Protein AF-A0A7V1BV92-F1 (afdb_monomer_lite)

Foldseek 3Di:
DVQQVVLVVLVVQLVVLVVCCVPPNPFDPVQVVVQVVCVVVVNHDDDGPDPSVVVNVVSVVVCVVCVVVDVNVVVVCVCVPCVNPPDPCCVAEPADDPPDDDDPPHDYPDDDDDDDD

pLDDT: mean 78.16, std 13.4, range [36.19, 94.62]

Secondary structure (DSSP, 8-state):
-HHHHHHHHHHHHHHHHHHHHHHH----HHHHHHHHHHHHTT---PPP--HHHHHHHHHHHHHHHHGGGSHHHHHHHHHT-HHHHS-S-TTTEE---TTSPPPTTSEE---SSS---

Sequence (117 aa):
MMNDYLLLILLAAIASSGLIIKHFSRTNLTTVKEFILGIVSFNPQEMPSEVMFIIHISLVFLLFIYFPFSKLMHSGGVFFSPTRNQVDNPRDRRWVNPWGKAPENIEIASNMTQDEG

Radius of gyration: 25.2 Å; chains: 1; bounding box: 60×40×63 Å

Structure (mmCIF, N/CA/C/O backbone):
data_AF-A0A7V1BV92-F1
#
_entry.id   AF-A0A7V1BV92-F1
#
loop_
_atom_site.group_PDB
_atom_site.id
_atom_site.type_symbol
_atom_site.label_atom_id
_atom_site.label_alt_id
_atom_site.label_comp_id
_atom_site.label_asym_id
_atom_site.label_entity_id
_atom_site.label_seq_id
_atom_site.pdbx_PDB_ins_code
_atom_site.Cartn_x
_atom_site.Cartn_y
_atom_site.Cartn_z
_atom_site.occupancy
_atom_site.B_iso_or_equiv
_atom_site.auth_seq_id
_atom_site.auth_comp_id
_atom_site.auth_asym_id
_atom_site.auth_atom_id
_atom_site.pdbx_PDB_model_num
ATOM 1 N N . MET A 1 1 ? -3.069 -23.036 -11.541 1.00 50.38 1 MET A N 1
ATOM 2 C CA . MET A 1 1 ? -4.503 -22.677 -11.600 1.00 50.38 1 MET A CA 1
ATOM 3 C C . MET A 1 1 ? -5.012 -22.113 -10.272 1.00 50.38 1 MET A C 1
ATOM 5 O O . MET A 1 1 ? -5.550 -21.022 -10.295 1.00 50.38 1 MET A O 1
ATOM 9 N N . MET A 1 2 ? -4.784 -22.755 -9.114 1.00 58.66 2 MET A N 1
ATOM 10 C CA . MET A 1 2 ? -5.285 -22.263 -7.807 1.00 58.66 2 MET A CA 1
ATOM 11 C C . MET A 1 2 ? -4.733 -20.885 -7.368 1.00 58.66 2 MET A C 1
ATOM 13 O O . MET A 1 2 ? -5.456 -20.099 -6.764 1.00 58.66 2 MET A O 1
ATOM 17 N N . ASN A 1 3 ? -3.476 -20.569 -7.706 1.00 61.41 3 ASN A N 1
ATOM 18 C CA . ASN A 1 3 ? -2.802 -19.333 -7.271 1.00 61.41 3 ASN A CA 1
ATOM 19 C C . ASN A 1 3 ? -3.473 -18.040 -7.779 1.00 61.41 3 ASN A C 1
ATOM 21 O O . ASN A 1 3 ? -3.366 -16.995 -7.147 1.00 61.41 3 ASN A O 1
ATOM 25 N N . ASP A 1 4 ? -4.191 -18.112 -8.902 1.00 70.25 4 ASP A N 1
ATOM 26 C CA . ASP A 1 4 ? -4.830 -16.939 -9.507 1.00 70.25 4 ASP A CA 1
ATOM 27 C C . ASP A 1 4 ? -6.126 -16.548 -8.778 1.00 70.25 4 ASP A C 1
ATOM 29 O O . ASP A 1 4 ? -6.465 -15.368 -8.690 1.00 70.25 4 ASP A O 1
ATOM 33 N N . TYR A 1 5 ? -6.826 -17.527 -8.197 1.00 81.56 5 TYR A N 1
ATOM 34 C CA . TYR A 1 5 ? -8.092 -17.303 -7.497 1.00 81.56 5 TYR A CA 1
ATOM 35 C C . TYR A 1 5 ? -7.902 -16.748 -6.088 1.00 81.56 5 TYR A C 1
ATOM 37 O O . TYR A 1 5 ? -8.747 -15.985 -5.629 1.00 81.56 5 TYR A O 1
ATOM 45 N N . LEU A 1 6 ? -6.795 -17.083 -5.413 1.00 85.75 6 LEU A N 1
ATOM 46 C CA . LEU A 1 6 ? -6.521 -16.603 -4.055 1.00 85.75 6 LEU A CA 1
ATOM 47 C C . LEU A 1 6 ? -6.508 -15.075 -4.009 1.00 85.75 6 LEU A C 1
ATOM 49 O O . LEU A 1 6 ? -7.207 -14.480 -3.195 1.00 85.75 6 LEU A O 1
ATOM 53 N N . LEU 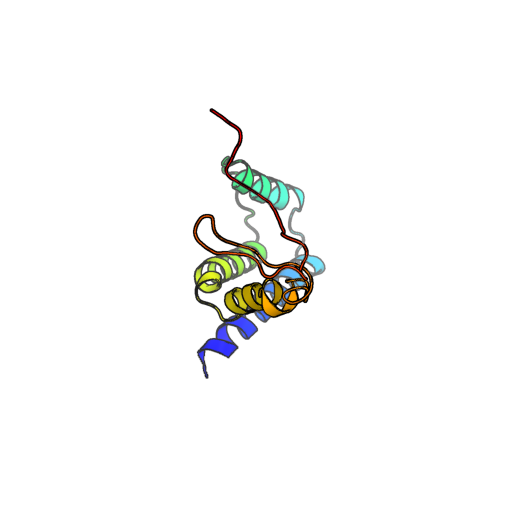A 1 7 ? -5.770 -14.436 -4.917 1.00 85.38 7 LEU A N 1
ATOM 54 C CA . LEU A 1 7 ? -5.700 -12.977 -4.991 1.00 85.38 7 LEU A CA 1
ATOM 55 C C . LEU A 1 7 ? -7.025 -12.338 -5.376 1.00 85.38 7 LEU A C 1
ATOM 57 O O . LEU A 1 7 ? -7.362 -11.289 -4.841 1.00 85.38 7 LEU A O 1
ATOM 61 N N . LEU A 1 8 ? -7.780 -12.963 -6.279 1.00 88.38 8 LEU A N 1
ATOM 62 C CA . LEU A 1 8 ? -9.087 -12.454 -6.681 1.00 88.38 8 LEU A CA 1
ATOM 63 C C . LEU A 1 8 ? -10.078 -12.486 -5.507 1.00 88.38 8 LEU A C 1
ATOM 65 O O . LEU A 1 8 ? -10.768 -11.501 -5.254 1.00 88.38 8 LEU A O 1
ATOM 69 N N . ILE A 1 9 ? -10.094 -13.587 -4.751 1.00 90.50 9 ILE A N 1
ATOM 70 C CA . ILE A 1 9 ? -10.902 -13.738 -3.535 1.00 90.50 9 ILE A CA 1
ATOM 71 C C . ILE A 1 9 ? -10.439 -12.751 -2.461 1.00 90.50 9 ILE A C 1
ATOM 73 O O . ILE A 1 9 ? -11.272 -12.096 -1.840 1.00 90.50 9 ILE A O 1
ATOM 77 N N . LEU A 1 10 ? -9.126 -12.600 -2.266 1.00 90.94 10 LEU A N 1
ATOM 78 C CA . LEU A 1 10 ? -8.553 -11.662 -1.303 1.00 90.94 10 LEU A CA 1
ATOM 79 C C . LEU A 1 10 ? -8.942 -10.216 -1.634 1.00 90.94 10 LEU A C 1
ATOM 81 O O . LEU A 1 10 ? -9.403 -9.487 -0.760 1.00 90.94 10 LEU A O 1
ATOM 85 N N . LEU A 1 11 ? -8.835 -9.817 -2.903 1.00 91.25 11 LEU A N 1
ATOM 86 C CA . LEU A 1 11 ? -9.235 -8.491 -3.367 1.00 91.25 11 LEU A CA 1
ATOM 87 C C . LEU A 1 11 ? -10.742 -8.259 -3.167 1.00 91.25 11 LEU A C 1
ATOM 89 O O . LEU A 1 11 ? -11.144 -7.205 -2.676 1.00 91.25 11 LEU A O 1
ATOM 93 N N . ALA A 1 12 ? -11.573 -9.256 -3.492 1.00 93.62 12 ALA A N 1
ATOM 94 C CA . ALA A 1 12 ? -13.016 -9.193 -3.278 1.00 93.62 12 ALA A CA 1
ATOM 95 C C . ALA A 1 12 ? -13.378 -9.086 -1.785 1.00 93.62 12 ALA A C 1
ATOM 97 O O . ALA A 1 12 ? -14.270 -8.318 -1.428 1.00 93.62 12 ALA A O 1
ATOM 98 N N . ALA A 1 13 ? -12.666 -9.800 -0.907 1.00 94.25 13 ALA A N 1
ATOM 99 C CA . ALA A 1 13 ? -12.841 -9.732 0.544 1.00 94.25 13 ALA A CA 1
ATOM 100 C C . ALA A 1 13 ? -12.424 -8.368 1.123 1.00 94.25 13 ALA A C 1
A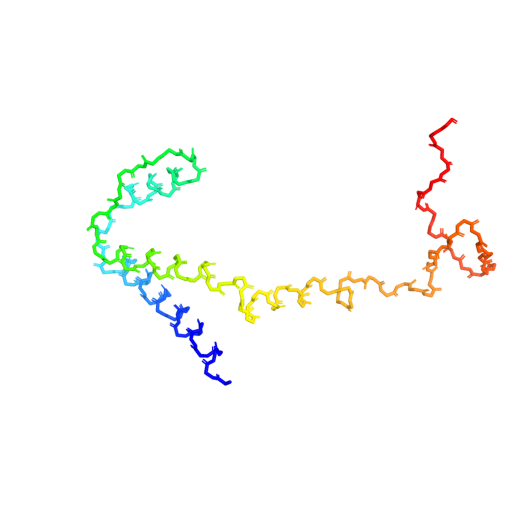TOM 102 O O . ALA A 1 13 ? -13.098 -7.826 2.000 1.00 94.25 13 ALA A O 1
ATOM 103 N N . ILE A 1 14 ? -11.343 -7.770 0.616 1.00 94.56 14 ILE A N 1
ATOM 104 C CA . ILE A 1 14 ? -10.914 -6.418 1.006 1.00 94.56 14 ILE A CA 1
ATOM 105 C C . ILE A 1 14 ? -11.948 -5.380 0.554 1.00 94.56 14 ILE A C 1
ATOM 107 O O . ILE A 1 14 ? -12.349 -4.523 1.341 1.00 94.56 14 ILE A O 1
ATOM 111 N N . ALA A 1 15 ? -12.427 -5.476 -0.689 1.00 94.62 15 ALA A N 1
ATOM 112 C CA . ALA A 1 15 ? -13.428 -4.558 -1.225 1.00 94.62 15 ALA A CA 1
ATOM 113 C C . ALA A 1 15 ? -14.759 -4.647 -0.461 1.00 94.62 15 ALA A C 1
ATOM 115 O O . ALA A 1 15 ? -15.326 -3.620 -0.085 1.00 94.62 15 ALA A O 1
ATOM 116 N N . SER A 1 16 ? -15.243 -5.863 -0.185 1.00 94.44 16 SER A N 1
ATOM 117 C CA . SER A 1 16 ? -16.489 -6.067 0.559 1.00 94.44 16 SER A CA 1
ATOM 118 C C . SER A 1 16 ? -16.368 -5.622 2.017 1.00 94.44 16 SER A C 1
ATOM 120 O O . SER A 1 16 ? -17.240 -4.902 2.499 1.00 94.44 16 SER A O 1
ATOM 122 N N . SER A 1 17 ? -15.272 -5.952 2.708 1.00 92.81 17 SER A N 1
ATOM 123 C CA . SER A 1 17 ? -15.035 -5.494 4.086 1.00 92.81 17 SER A CA 1
ATOM 124 C C . SER A 1 17 ? -14.927 -3.969 4.186 1.00 92.81 17 SER A C 1
ATOM 126 O O . SER A 1 17 ? -15.517 -3.380 5.090 1.00 92.81 17 SER A O 1
ATOM 128 N N . GLY A 1 18 ? -14.268 -3.309 3.227 1.00 90.12 18 GLY A N 1
ATOM 129 C CA . GLY A 1 18 ? -14.208 -1.846 3.165 1.00 90.12 18 GLY A CA 1
ATOM 130 C C . GLY A 1 18 ? -15.584 -1.210 2.943 1.00 90.12 18 GLY A C 1
ATOM 131 O O . GLY A 1 18 ? -15.926 -0.213 3.583 1.00 90.12 18 GLY A O 1
ATOM 132 N N . LEU A 1 19 ? -16.413 -1.822 2.092 1.00 92.50 19 LEU A N 1
ATOM 133 C CA . LEU A 1 19 ? -17.788 -1.382 1.855 1.00 92.50 19 LEU A CA 1
ATOM 134 C C . LEU A 1 19 ? -18.661 -1.542 3.111 1.00 92.50 19 LEU A C 1
ATOM 136 O O . LEU A 1 19 ? -19.450 -0.651 3.432 1.00 92.50 19 LEU A O 1
ATOM 140 N N . ILE A 1 20 ? -18.482 -2.636 3.856 1.00 90.56 20 ILE A N 1
ATOM 141 C CA . ILE A 1 20 ? -19.175 -2.876 5.127 1.00 90.56 20 ILE A CA 1
ATOM 142 C C . ILE A 1 20 ? -18.772 -1.828 6.168 1.00 90.56 20 ILE A C 1
ATOM 144 O O . ILE A 1 20 ? -19.650 -1.250 6.803 1.00 90.56 20 ILE A O 1
ATOM 148 N N . ILE A 1 21 ? -17.479 -1.517 6.314 1.00 88.88 21 ILE A N 1
ATOM 149 C CA . ILE A 1 21 ? -17.029 -0.461 7.238 1.00 88.88 21 ILE A CA 1
ATOM 150 C C . ILE A 1 21 ? -17.664 0.878 6.864 1.00 88.88 21 ILE A C 1
ATOM 152 O O . ILE A 1 21 ? -18.168 1.579 7.735 1.00 88.88 21 ILE A O 1
ATOM 156 N N . LYS A 1 22 ? -17.701 1.207 5.568 1.00 86.00 22 LYS A N 1
ATOM 157 C CA . LYS A 1 22 ? -18.275 2.463 5.075 1.00 86.00 22 LYS A CA 1
ATOM 158 C C . LYS A 1 22 ? -19.776 2.601 5.356 1.00 86.00 22 LYS A C 1
ATOM 160 O O . LYS A 1 22 ? -20.229 3.715 5.604 1.00 86.00 22 LYS A O 1
ATOM 165 N N . HIS A 1 23 ? -20.547 1.517 5.261 1.00 84.56 23 HIS A N 1
ATOM 166 C CA . HIS A 1 23 ? -22.014 1.583 5.319 1.00 84.56 23 HIS A CA 1
ATOM 167 C C . HIS A 1 23 ? -22.633 1.114 6.636 1.00 84.56 23 HIS A C 1
ATOM 169 O O . HIS A 1 23 ? -23.701 1.601 6.998 1.00 84.56 23 HIS A O 1
ATOM 175 N N . PHE A 1 24 ? -21.991 0.191 7.346 1.00 78.44 24 PHE A N 1
ATOM 176 C CA . PHE A 1 24 ? -22.555 -0.454 8.534 1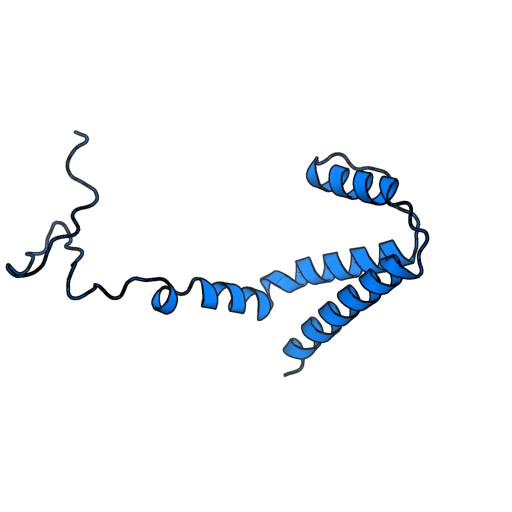.00 78.44 24 PHE A CA 1
ATOM 177 C C . PHE A 1 24 ? -21.787 -0.136 9.817 1.00 78.44 24 PHE A C 1
ATOM 179 O O . PHE A 1 24 ? -22.371 -0.196 10.898 1.00 78.44 24 PHE A O 1
ATOM 186 N N . SER A 1 25 ? -20.506 0.225 9.727 1.00 72.50 25 SER A N 1
ATOM 187 C CA . SER A 1 25 ? -19.686 0.484 10.909 1.00 72.50 25 SER A CA 1
ATOM 188 C C . SER A 1 25 ? -19.677 1.971 11.262 1.00 72.50 25 SER A C 1
ATOM 190 O O . SER A 1 25 ? -19.279 2.810 10.456 1.00 72.50 25 SER A O 1
ATOM 192 N N . ARG A 1 26 ? -20.051 2.322 12.500 1.00 71.00 26 ARG A N 1
ATOM 193 C CA . ARG A 1 26 ? -19.843 3.674 13.062 1.00 71.00 26 ARG A CA 1
ATOM 194 C C . ARG A 1 26 ? -18.393 3.854 13.518 1.00 71.00 26 ARG A C 1
ATOM 196 O O . ARG A 1 26 ? -18.136 4.331 14.618 1.00 71.00 26 ARG A O 1
ATOM 203 N N . THR A 1 27 ? -17.439 3.446 12.689 1.00 76.38 27 THR A N 1
ATOM 204 C CA . THR A 1 27 ? -16.023 3.574 13.022 1.00 76.38 27 THR A CA 1
ATOM 205 C C . THR A 1 27 ? -15.662 5.049 13.136 1.00 76.38 27 THR A C 1
ATOM 207 O O . THR A 1 27 ? -16.000 5.854 12.264 1.00 76.38 27 THR A O 1
ATOM 210 N N . ASN A 1 28 ? -14.961 5.410 14.211 1.00 80.06 28 ASN A N 1
ATOM 211 C CA . ASN A 1 28 ? -14.478 6.769 14.390 1.00 80.06 28 ASN A CA 1
ATOM 212 C C . ASN A 1 28 ? -13.419 7.088 13.323 1.00 80.06 28 ASN A C 1
ATOM 214 O O . ASN A 1 28 ? -12.284 6.610 13.371 1.00 80.06 28 ASN A O 1
ATOM 218 N N . LEU A 1 29 ? -13.812 7.897 12.338 1.00 83.06 29 LEU A N 1
ATOM 219 C CA . LEU A 1 29 ? -12.951 8.282 11.224 1.00 83.06 29 LEU A CA 1
ATOM 220 C C . LEU A 1 29 ? -11.706 9.045 11.697 1.00 83.06 29 LEU A C 1
ATOM 222 O O . LEU A 1 29 ? -10.660 8.938 11.062 1.00 83.06 29 LEU A O 1
ATOM 226 N N . THR A 1 30 ? -11.809 9.801 12.792 1.00 86.88 30 THR A N 1
ATOM 227 C CA . THR A 1 30 ? -10.683 10.546 13.365 1.00 86.88 30 THR A CA 1
ATOM 228 C C . THR A 1 30 ? -9.608 9.583 13.857 1.00 86.88 30 THR A C 1
ATOM 230 O O . THR A 1 30 ? -8.470 9.679 13.410 1.00 86.88 30 THR A O 1
ATOM 233 N N . THR A 1 31 ? -9.990 8.573 14.643 1.00 86.56 31 THR A N 1
ATOM 234 C CA . THR A 1 31 ? -9.061 7.557 15.164 1.00 86.56 31 THR A CA 1
ATOM 235 C C . THR A 1 31 ? -8.403 6.753 14.038 1.00 86.56 31 THR A C 1
ATOM 237 O O . THR A 1 31 ? -7.203 6.500 14.070 1.00 86.56 31 THR A O 1
ATOM 240 N N . VAL A 1 32 ? -9.152 6.394 12.986 1.00 87.38 32 VAL A N 1
ATOM 241 C CA . VAL A 1 32 ? -8.574 5.708 11.812 1.00 87.38 32 VAL A CA 1
ATOM 242 C C . VAL A 1 32 ? -7.553 6.594 11.096 1.00 87.38 32 VAL A C 1
ATOM 244 O O . VAL A 1 32 ? -6.491 6.116 10.706 1.00 87.38 32 VAL A O 1
ATOM 247 N N . LYS A 1 33 ? -7.851 7.886 10.914 1.00 87.81 33 LYS A N 1
ATOM 248 C CA . LYS A 1 33 ? -6.925 8.827 10.270 1.00 87.81 33 LYS A CA 1
ATOM 249 C C . LYS A 1 33 ? -5.645 9.000 11.078 1.00 87.81 33 LYS A C 1
ATOM 251 O O . LYS A 1 33 ? -4.569 8.952 10.491 1.00 87.81 33 LYS A O 1
ATOM 256 N N . GLU A 1 34 ? -5.761 9.176 12.389 1.00 89.81 34 GLU A N 1
ATOM 257 C CA . GLU A 1 34 ? -4.618 9.295 13.300 1.00 89.81 34 GLU A CA 1
ATOM 258 C C . GLU A 1 34 ? -3.744 8.041 13.262 1.00 89.81 34 GLU A C 1
ATOM 260 O O . GLU A 1 34 ? -2.528 8.150 13.142 1.00 89.81 34 GLU A O 1
ATOM 265 N N . PHE A 1 35 ? -4.353 6.854 13.239 1.00 88.94 35 PHE A N 1
ATOM 266 C CA . PHE A 1 35 ? -3.634 5.591 13.090 1.00 88.94 35 PHE A CA 1
ATOM 267 C C . PHE A 1 35 ? -2.850 5.504 11.771 1.00 88.94 35 PHE A C 1
ATOM 269 O O . PHE A 1 35 ? -1.655 5.207 11.777 1.00 88.94 35 PHE A O 1
ATOM 276 N N . ILE A 1 36 ? -3.486 5.811 10.633 1.00 88.19 36 ILE A N 1
ATOM 277 C CA . ILE A 1 36 ? -2.816 5.782 9.321 1.00 88.19 36 ILE A CA 1
ATOM 278 C C . ILE A 1 36 ? -1.703 6.837 9.241 1.00 88.19 36 ILE A C 1
ATOM 280 O O . ILE A 1 36 ? -0.611 6.540 8.756 1.00 88.19 36 ILE A O 1
ATOM 284 N N . LEU A 1 37 ? -1.943 8.050 9.748 1.00 90.69 37 LEU A N 1
ATOM 285 C CA . LEU A 1 37 ? -0.919 9.095 9.832 1.00 90.69 37 LEU A CA 1
ATOM 286 C C . LEU A 1 37 ? 0.235 8.686 10.749 1.00 90.69 37 LEU A C 1
ATOM 288 O O . LEU A 1 37 ? 1.384 8.981 10.428 1.00 90.69 37 LEU A O 1
ATOM 292 N N . GLY A 1 38 ? -0.053 7.975 11.839 1.00 91.00 38 GLY A N 1
ATOM 293 C CA . GLY A 1 38 ? 0.944 7.416 12.743 1.00 91.00 38 GLY A CA 1
ATOM 294 C C . GLY A 1 38 ? 1.847 6.392 12.058 1.00 91.00 38 GLY A C 1
ATOM 295 O O . GLY A 1 38 ? 3.065 6.457 12.206 1.00 91.00 38 GLY A O 1
ATOM 296 N N . ILE A 1 39 ? 1.282 5.512 11.223 1.00 88.81 39 ILE A N 1
ATOM 297 C CA . ILE A 1 39 ? 2.064 4.568 10.407 1.00 88.81 39 ILE A CA 1
ATOM 298 C C . ILE A 1 39 ? 2.982 5.319 9.431 1.00 88.81 39 ILE A C 1
ATOM 300 O O . ILE A 1 39 ? 4.172 5.022 9.365 1.00 88.81 39 ILE A O 1
ATOM 304 N N . VAL A 1 40 ? 2.454 6.301 8.691 1.00 90.56 40 VAL A N 1
ATOM 305 C CA . VAL A 1 40 ? 3.230 7.063 7.690 1.00 90.56 40 VAL A CA 1
ATOM 306 C C . VAL A 1 40 ? 4.311 7.929 8.342 1.00 90.56 40 VAL A C 1
ATOM 308 O O . VAL A 1 40 ? 5.408 8.059 7.807 1.00 90.56 40 VAL A O 1
ATOM 311 N N . SER A 1 41 ? 4.014 8.505 9.507 1.00 92.94 41 SER A N 1
ATOM 312 C CA . SER A 1 41 ? 4.927 9.381 10.253 1.00 92.94 41 SER A CA 1
ATOM 313 C C . SER A 1 41 ? 5.880 8.618 11.178 1.00 92.94 41 SER A C 1
ATOM 315 O O . SER A 1 41 ? 6.600 9.250 11.946 1.00 92.94 41 SER A O 1
ATOM 317 N N . PHE A 1 42 ? 5.868 7.278 11.148 1.00 91.25 42 PHE A N 1
ATOM 318 C CA . PHE A 1 42 ? 6.621 6.412 12.065 1.00 91.25 42 PHE A CA 1
ATOM 319 C C . PHE A 1 42 ? 6.398 6.734 13.558 1.00 91.25 42 PHE A C 1
ATOM 321 O O . PHE A 1 42 ? 7.287 6.550 14.387 1.00 91.25 42 PHE A O 1
ATOM 328 N N . ASN A 1 43 ? 5.197 7.197 13.913 1.00 90.12 43 ASN A N 1
ATOM 329 C CA . ASN A 1 43 ? 4.780 7.508 15.278 1.00 90.12 43 ASN A CA 1
ATOM 330 C C . ASN A 1 43 ? 3.534 6.672 15.626 1.00 90.12 43 ASN A C 1
ATOM 332 O O . ASN A 1 43 ? 2.422 7.085 15.292 1.00 90.12 43 ASN A O 1
ATOM 336 N N . PRO A 1 44 ? 3.696 5.485 16.243 1.00 83.44 44 PRO A N 1
ATOM 337 C CA . PRO A 1 44 ? 2.588 4.576 16.514 1.00 83.44 44 PRO A CA 1
ATOM 338 C C . PRO A 1 44 ? 1.484 5.251 17.339 1.00 83.44 44 PRO A C 1
ATOM 340 O O . PRO A 1 44 ? 1.727 5.717 18.449 1.00 83.44 44 PRO A O 1
ATOM 343 N N . GLN A 1 45 ? 0.273 5.289 16.787 1.00 88.44 45 GLN A N 1
ATOM 344 C CA . GLN A 1 45 ? -0.929 5.786 17.461 1.00 88.44 45 GLN A CA 1
ATOM 345 C C . GLN A 1 45 ? -1.827 4.627 17.892 1.00 88.44 45 GLN A C 1
ATOM 347 O O . GLN A 1 45 ? -1.663 3.493 17.431 1.00 88.44 45 GLN A O 1
ATOM 352 N N . GLU A 1 46 ? -2.782 4.917 18.775 1.00 85.12 46 GLU A N 1
ATOM 353 C CA . GLU A 1 46 ? -3.739 3.925 19.257 1.00 85.12 46 GLU A CA 1
ATOM 354 C C . GLU A 1 46 ? -4.502 3.282 18.091 1.00 85.12 46 GLU A C 1
ATOM 356 O O . GLU A 1 46 ? -5.032 3.950 17.199 1.00 85.12 46 GLU A O 1
ATOM 361 N N . MET A 1 47 ? -4.534 1.950 18.085 1.00 78.69 47 MET A N 1
ATOM 362 C CA . MET A 1 47 ? -5.224 1.194 17.050 1.00 78.69 47 MET A CA 1
ATOM 363 C C . MET A 1 47 ? -6.738 1.246 17.296 1.00 78.69 47 MET A C 1
ATOM 365 O O . MET A 1 47 ? -7.175 0.933 18.407 1.00 78.69 47 MET A O 1
ATOM 369 N N . PRO A 1 48 ? -7.558 1.559 16.274 1.00 84.56 48 PRO A N 1
ATOM 370 C CA . PRO A 1 48 ? -9.007 1.468 16.391 1.00 84.56 48 PRO A CA 1
ATOM 371 C C . PRO A 1 48 ? -9.434 0.064 16.847 1.00 84.56 48 PRO A C 1
ATOM 373 O O . PRO A 1 48 ? -9.075 -0.932 16.220 1.00 84.56 48 PRO A O 1
ATOM 376 N N . SER A 1 49 ? -10.226 -0.020 17.917 1.00 83.50 49 SER A N 1
ATOM 377 C CA . SER A 1 49 ? -10.683 -1.285 18.521 1.00 83.50 49 SER A CA 1
ATOM 378 C C . SER A 1 49 ? -11.844 -1.955 17.771 1.00 83.50 49 SER A C 1
ATOM 380 O O . SER A 1 49 ? -12.329 -3.012 18.175 1.00 83.50 49 SER A O 1
ATOM 382 N N . GLU A 1 50 ? -12.286 -1.364 16.662 1.00 86.12 50 GLU A N 1
ATOM 383 C CA . GLU A 1 50 ? -13.383 -1.873 15.846 1.00 86.12 50 GLU A CA 1
ATOM 384 C C . GLU A 1 50 ? -12.990 -3.177 15.144 1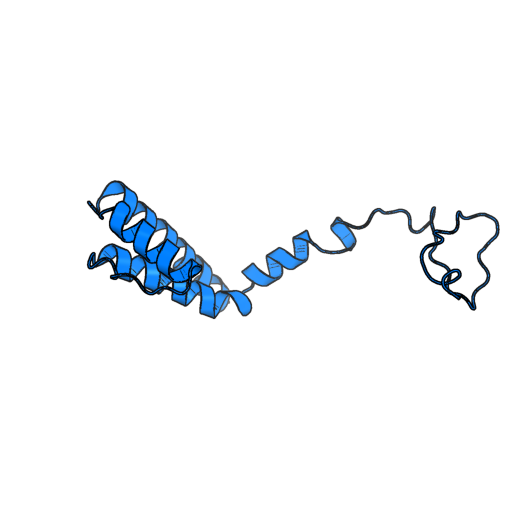.00 86.12 50 GLU A C 1
ATOM 386 O O . GLU A 1 50 ? -12.135 -3.198 14.255 1.00 86.12 50 GLU A O 1
ATOM 391 N N . VAL A 1 51 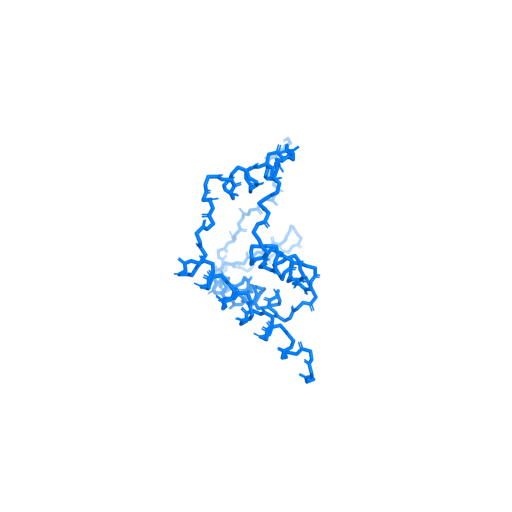? -13.674 -4.271 15.485 1.00 87.75 51 VAL A N 1
ATOM 392 C CA . VAL A 1 51 ? -13.384 -5.618 14.961 1.00 87.75 51 VAL A CA 1
ATOM 393 C C . VAL A 1 51 ? -13.378 -5.645 13.430 1.00 87.75 51 VAL A C 1
ATOM 395 O O . VAL A 1 51 ? -12.494 -6.245 12.819 1.00 87.75 51 VAL A O 1
ATOM 398 N N . MET A 1 52 ? -14.326 -4.950 12.793 1.00 88.88 52 MET A N 1
ATOM 399 C CA . MET A 1 52 ? -14.419 -4.916 11.333 1.00 88.88 52 MET A CA 1
ATOM 400 C C . MET A 1 52 ? -13.208 -4.223 10.692 1.00 88.88 52 MET A C 1
ATOM 402 O O . MET A 1 52 ? -12.717 -4.678 9.659 1.00 88.88 52 MET A O 1
ATOM 406 N N . PHE A 1 53 ? -12.693 -3.159 11.322 1.00 88.88 53 PHE A N 1
ATOM 407 C CA . PHE A 1 53 ? -11.486 -2.466 10.870 1.00 88.88 53 PHE A CA 1
ATOM 408 C C . PHE A 1 53 ? -10.250 -3.360 10.997 1.00 88.88 53 PHE A C 1
ATOM 410 O O . PHE A 1 53 ? -9.461 -3.434 10.058 1.00 88.88 53 PHE A O 1
ATOM 417 N N . ILE A 1 54 ? -10.123 -4.097 12.105 1.00 89.62 54 ILE A N 1
ATOM 418 C CA . ILE A 1 54 ? -9.022 -5.045 12.336 1.00 89.62 54 ILE A CA 1
ATOM 419 C C . ILE A 1 54 ? -9.021 -6.154 11.269 1.00 89.62 54 ILE A C 1
ATOM 421 O O . ILE A 1 54 ? -7.981 -6.476 10.688 1.00 89.62 54 ILE A O 1
ATOM 425 N N . ILE A 1 55 ? -10.194 -6.709 10.946 1.00 92.50 55 ILE A N 1
ATOM 426 C CA . ILE A 1 55 ? -10.330 -7.688 9.857 1.00 92.50 55 ILE A CA 1
ATOM 427 C C . ILE A 1 55 ? -9.923 -7.056 8.519 1.00 92.50 55 ILE A C 1
ATOM 429 O O . ILE A 1 55 ? -9.144 -7.646 7.777 1.00 92.50 55 ILE A O 1
ATOM 433 N N . HIS A 1 56 ? -10.378 -5.842 8.213 1.00 92.56 56 HIS A N 1
ATOM 434 C CA . HIS A 1 56 ? -10.027 -5.182 6.955 1.00 92.56 56 HIS A CA 1
ATOM 435 C C . HIS A 1 56 ? -8.521 -4.908 6.825 1.00 92.56 56 HIS A C 1
ATOM 437 O O . HIS A 1 56 ? -7.916 -5.290 5.825 1.00 92.56 56 HIS A O 1
ATOM 443 N N . ILE A 1 57 ? -7.890 -4.297 7.834 1.00 91.62 57 ILE A N 1
ATOM 444 C CA . ILE A 1 57 ? -6.460 -3.956 7.779 1.00 91.62 57 ILE A CA 1
ATOM 445 C C . ILE A 1 57 ? -5.576 -5.211 7.748 1.00 91.62 57 ILE A C 1
ATOM 447 O O . ILE A 1 57 ? -4.574 -5.233 7.037 1.00 91.62 57 ILE A O 1
ATOM 451 N N . SER A 1 58 ? -5.973 -6.294 8.430 1.00 92.88 58 SER A N 1
ATOM 452 C CA . SER A 1 58 ? -5.258 -7.575 8.349 1.00 92.88 58 SER A CA 1
ATOM 453 C C . SER A 1 58 ? -5.323 -8.199 6.950 1.00 92.88 58 SER A C 1
ATOM 455 O O . SER A 1 58 ? -4.301 -8.678 6.457 1.00 92.88 58 SER A O 1
ATOM 457 N N . LEU A 1 59 ? -6.471 -8.124 6.259 1.00 94.50 59 LEU A N 1
ATOM 458 C CA . LEU A 1 59 ? -6.586 -8.552 4.859 1.00 94.50 59 LEU A CA 1
ATOM 459 C C . LEU A 1 59 ? -5.700 -7.702 3.935 1.00 94.50 59 LEU A C 1
ATOM 461 O O . LEU A 1 59 ? -5.070 -8.238 3.024 1.00 94.50 59 LEU A O 1
ATOM 465 N N . VAL A 1 60 ? -5.607 -6.392 4.186 1.00 93.50 60 VAL A N 1
ATOM 466 C CA . VAL A 1 60 ? -4.724 -5.482 3.438 1.00 93.50 60 VAL A CA 1
ATOM 467 C C . VAL A 1 60 ? -3.246 -5.818 3.665 1.00 93.50 60 VAL A C 1
ATOM 469 O O . VAL A 1 60 ? -2.482 -5.872 2.704 1.00 93.50 60 VAL A O 1
ATOM 472 N N . PHE A 1 61 ? -2.823 -6.108 4.898 1.00 92.56 61 PHE A N 1
ATOM 473 C CA . PHE A 1 61 ? -1.449 -6.548 5.166 1.00 92.56 61 PHE A CA 1
ATOM 474 C C . PHE A 1 61 ? -1.133 -7.904 4.537 1.00 92.56 61 PHE A C 1
ATOM 476 O O . PHE A 1 61 ? -0.057 -8.072 3.960 1.00 92.56 61 PHE A O 1
ATOM 483 N N . LEU A 1 62 ? -2.079 -8.846 4.565 1.00 92.50 62 LEU A N 1
ATOM 484 C CA . LEU A 1 62 ? -1.937 -10.113 3.854 1.00 92.50 62 LEU A CA 1
ATOM 485 C C . LEU A 1 62 ? -1.758 -9.882 2.347 1.00 92.50 62 LEU A C 1
ATOM 487 O O . LEU A 1 62 ? -0.894 -10.508 1.731 1.00 92.50 62 LEU A O 1
ATOM 491 N N . LEU A 1 63 ? -2.521 -8.945 1.768 1.00 91.19 63 LEU A N 1
ATOM 492 C CA . LEU A 1 63 ? -2.354 -8.536 0.377 1.00 91.19 63 LEU A CA 1
ATOM 493 C C . LEU A 1 63 ? -0.962 -7.957 0.141 1.00 91.19 63 LEU A C 1
ATOM 495 O O . LEU A 1 63 ? -0.326 -8.390 -0.807 1.00 91.19 63 LEU A O 1
ATOM 499 N N . PHE A 1 64 ? -0.455 -7.052 0.983 1.00 89.00 64 PHE A N 1
ATOM 500 C CA . PHE A 1 64 ? 0.885 -6.482 0.796 1.00 89.00 64 PHE A CA 1
ATOM 501 C C . PHE A 1 64 ? 2.003 -7.528 0.822 1.00 89.00 64 PHE A C 1
ATOM 503 O O . PHE A 1 64 ? 2.924 -7.431 0.016 1.00 89.00 64 PHE A O 1
ATOM 510 N N . ILE A 1 65 ? 1.913 -8.542 1.687 1.00 89.00 65 ILE A N 1
ATOM 511 C CA . ILE A 1 65 ? 2.897 -9.635 1.741 1.00 89.00 65 ILE A CA 1
ATOM 512 C C . ILE A 1 65 ? 2.835 -10.495 0.469 1.00 89.00 65 ILE A C 1
ATOM 514 O O . ILE A 1 65 ? 3.871 -10.875 -0.075 1.00 89.00 65 ILE A O 1
ATOM 518 N N . TYR A 1 66 ? 1.630 -10.791 -0.028 1.00 86.12 66 TYR A N 1
ATOM 519 C CA . TYR A 1 66 ? 1.436 -11.606 -1.234 1.00 86.12 66 TYR A CA 1
ATOM 520 C C . TYR A 1 66 ? 1.642 -10.836 -2.545 1.00 86.12 66 TYR A C 1
ATOM 522 O O . TYR A 1 66 ? 1.967 -11.433 -3.573 1.00 86.12 66 TYR A O 1
ATOM 530 N N . PHE A 1 67 ? 1.452 -9.518 -2.525 1.00 84.56 67 PHE A N 1
ATOM 531 C CA . PHE A 1 67 ? 1.503 -8.642 -3.689 1.00 84.56 67 PHE A CA 1
ATOM 532 C C . PHE A 1 67 ? 2.804 -8.769 -4.499 1.00 84.56 67 PHE A C 1
ATOM 534 O O . PHE A 1 67 ? 2.682 -8.954 -5.713 1.00 84.56 67 PHE A O 1
ATOM 541 N N . PRO A 1 68 ? 4.025 -8.756 -3.918 1.00 82.19 68 PRO A N 1
ATOM 542 C CA . PRO A 1 68 ? 5.252 -8.844 -4.711 1.00 82.19 68 PRO A CA 1
ATOM 543 C C . PRO A 1 68 ? 5.425 -10.173 -5.465 1.00 82.19 68 PRO A C 1
ATOM 545 O O . PRO A 1 68 ? 6.139 -10.235 -6.459 1.00 82.19 68 PRO A O 1
ATOM 548 N N . PHE A 1 69 ? 4.740 -11.236 -5.039 1.00 80.62 69 PHE A N 1
ATOM 549 C CA . PHE A 1 69 ? 4.800 -12.558 -5.674 1.00 80.62 69 PHE A CA 1
ATOM 550 C C . PHE A 1 69 ? 3.631 -12.810 -6.642 1.00 80.62 69 PHE A C 1
ATOM 552 O O . PHE A 1 69 ? 3.479 -13.903 -7.191 1.00 80.62 69 PHE A O 1
ATOM 559 N N . SER A 1 70 ? 2.770 -11.811 -6.840 1.00 79.00 70 SER A N 1
ATOM 560 C CA . SER A 1 70 ? 1.514 -11.948 -7.571 1.00 79.00 70 SER A CA 1
ATOM 561 C C . SER A 1 70 ? 1.616 -11.630 -9.066 1.00 79.00 70 SER A C 1
ATOM 563 O O . SER A 1 70 ? 2.408 -10.793 -9.501 1.00 79.00 70 SER A O 1
ATOM 565 N N . LYS A 1 71 ? 0.697 -12.195 -9.866 1.00 69.12 71 LYS A N 1
ATOM 566 C CA . LYS A 1 71 ? 0.491 -11.777 -11.268 1.00 69.12 71 LYS A CA 1
ATOM 567 C C . LYS A 1 71 ? 0.029 -10.316 -11.402 1.00 69.12 71 LYS A C 1
ATOM 569 O O . LYS A 1 71 ? 0.204 -9.726 -12.465 1.00 69.12 71 LYS A O 1
ATOM 574 N N . LEU A 1 72 ? -0.520 -9.717 -10.338 1.00 71.44 72 LEU A N 1
ATOM 575 C CA . LEU A 1 72 ? -0.893 -8.298 -10.309 1.00 71.44 72 LEU A CA 1
ATOM 576 C C . LEU A 1 72 ? 0.345 -7.397 -10.378 1.00 71.44 72 LEU A C 1
ATOM 578 O O . LEU A 1 72 ? 0.348 -6.452 -11.164 1.00 71.44 72 LEU A O 1
ATOM 582 N N . MET A 1 73 ? 1.425 -7.726 -9.662 1.00 73.31 73 MET A N 1
ATOM 583 C CA . MET A 1 73 ? 2.686 -6.985 -9.791 1.00 73.31 73 MET A CA 1
ATOM 584 C C . MET A 1 73 ? 3.242 -7.076 -11.219 1.00 73.31 73 MET A C 1
ATOM 586 O O . MET A 1 73 ? 3.697 -6.080 -11.779 1.00 73.31 73 MET A O 1
ATOM 590 N N . HIS A 1 74 ? 3.122 -8.249 -11.848 1.00 71.12 74 HIS A N 1
ATOM 591 C CA . HIS A 1 74 ? 3.544 -8.448 -13.234 1.00 71.12 74 HIS A CA 1
ATOM 592 C C . HIS A 1 74 ? 2.731 -7.603 -14.229 1.00 71.12 74 HIS A C 1
ATOM 594 O O . HIS A 1 74 ? 3.290 -7.067 -15.184 1.00 71.12 74 HIS A O 1
ATOM 600 N N . SER A 1 75 ? 1.429 -7.413 -13.981 1.00 67.81 75 SER A N 1
ATOM 601 C CA . SER A 1 75 ? 0.576 -6.566 -14.826 1.00 67.81 75 SER A CA 1
ATOM 602 C C . SER A 1 75 ? 1.025 -5.098 -14.855 1.00 67.81 75 SER A C 1
ATOM 604 O O . SER A 1 75 ? 0.952 -4.467 -15.906 1.00 67.81 75 SER A O 1
ATOM 606 N N . GLY A 1 76 ? 1.597 -4.582 -13.759 1.00 70.12 76 GLY A N 1
ATOM 607 C CA . GLY A 1 76 ? 2.208 -3.249 -13.720 1.00 70.12 76 GLY A CA 1
ATOM 608 C C . GLY A 1 76 ? 3.358 -3.095 -14.722 1.00 70.12 76 GLY A C 1
ATOM 609 O O . GLY A 1 76 ? 3.424 -2.106 -15.447 1.00 70.12 76 GLY A O 1
ATOM 610 N N . GLY A 1 77 ? 4.218 -4.111 -14.839 1.00 71.44 77 GLY A N 1
ATOM 611 C CA . GLY A 1 77 ? 5.341 -4.117 -15.785 1.00 71.44 77 GLY A CA 1
ATOM 612 C C . GLY A 1 77 ? 4.916 -4.122 -17.257 1.00 71.44 77 GLY A C 1
ATOM 613 O O . GLY A 1 77 ? 5.636 -3.604 -18.107 1.00 71.44 77 GLY A O 1
ATOM 614 N N . VAL A 1 78 ? 3.720 -4.633 -17.570 1.00 74.94 78 VAL A N 1
ATOM 615 C CA . VAL A 1 78 ? 3.167 -4.587 -18.934 1.00 74.94 78 VAL A CA 1
ATOM 616 C C . VAL A 1 78 ? 2.838 -3.148 -19.348 1.00 74.94 78 VAL A C 1
ATOM 618 O O . VAL A 1 78 ? 3.093 -2.775 -20.496 1.00 74.94 78 VAL A O 1
ATOM 621 N N . PHE A 1 79 ? 2.332 -2.318 -18.429 1.00 71.50 79 PHE A N 1
ATOM 622 C CA . PHE A 1 79 ? 2.032 -0.907 -18.708 1.00 71.50 79 PHE A CA 1
ATOM 623 C C . PHE A 1 79 ? 3.292 -0.073 -18.961 1.00 71.50 79 PHE A C 1
ATOM 625 O O . PHE A 1 79 ? 3.278 0.789 -19.834 1.00 71.50 79 PHE A O 1
ATOM 632 N N . PHE A 1 80 ? 4.390 -0.377 -18.267 1.00 73.31 80 PHE A N 1
ATOM 633 C CA . PHE A 1 80 ? 5.693 0.269 -18.472 1.00 73.31 80 PHE A CA 1
ATOM 634 C C . PHE A 1 80 ? 6.592 -0.476 -19.469 1.00 73.31 80 PHE A C 1
ATOM 636 O O . PHE A 1 80 ? 7.792 -0.209 -19.537 1.00 73.31 80 PHE A O 1
ATOM 643 N N . SER A 1 81 ? 6.044 -1.421 -20.242 1.00 78.00 81 SER A N 1
ATOM 644 C CA . SER A 1 81 ? 6.849 -2.173 -21.203 1.00 78.00 81 SER A CA 1
ATOM 645 C C . SER A 1 81 ? 7.410 -1.235 -22.284 1.00 78.00 81 SER A C 1
ATOM 647 O O . SER A 1 81 ? 6.655 -0.432 -22.848 1.00 78.00 81 SER A O 1
ATOM 649 N N . PRO A 1 82 ? 8.711 -1.341 -22.626 1.00 72.81 82 PRO A N 1
ATOM 650 C CA . PRO A 1 82 ? 9.319 -0.524 -23.675 1.00 72.81 82 PRO A CA 1
ATOM 651 C C . PRO A 1 82 ? 8.535 -0.605 -24.986 1.00 72.81 82 PRO A C 1
ATOM 653 O O . PRO A 1 82 ? 8.244 0.405 -25.600 1.00 72.81 82 PRO A O 1
ATOM 656 N N . THR A 1 83 ? 8.030 -1.780 -25.349 1.00 75.06 83 THR A N 1
ATOM 657 C CA . THR A 1 83 ? 7.202 -1.977 -26.549 1.00 75.06 83 THR A CA 1
ATOM 658 C C . THR A 1 83 ? 5.892 -1.179 -26.587 1.00 75.06 83 THR A C 1
ATOM 660 O O . THR A 1 83 ? 5.294 -1.079 -27.652 1.00 75.06 83 THR A O 1
ATOM 663 N N . ARG A 1 84 ? 5.402 -0.646 -25.457 1.00 73.06 84 ARG A N 1
ATOM 664 C CA . ARG A 1 84 ? 4.176 0.176 -25.396 1.00 73.06 84 ARG A CA 1
ATOM 665 C C . ARG A 1 84 ? 4.443 1.653 -25.105 1.00 73.06 84 ARG A C 1
ATOM 667 O O . ARG A 1 84 ? 3.597 2.474 -25.440 1.00 73.06 84 ARG A O 1
ATOM 674 N N . ASN A 1 85 ? 5.572 1.979 -24.474 1.00 78.62 85 ASN A N 1
ATOM 675 C CA . ASN A 1 85 ? 5.918 3.345 -24.059 1.00 78.62 85 ASN A CA 1
ATOM 676 C C . ASN A 1 85 ? 7.109 3.949 -24.831 1.00 78.62 85 ASN A C 1
ATOM 678 O O . ASN A 1 85 ? 7.414 5.129 -24.683 1.00 78.62 85 ASN A O 1
ATOM 682 N N . GLN A 1 86 ? 7.814 3.157 -25.639 1.00 78.50 86 GLN A N 1
ATOM 683 C CA . GLN A 1 86 ? 8.917 3.632 -26.464 1.00 78.50 86 GLN A CA 1
ATOM 684 C C . GLN A 1 86 ? 8.369 4.174 -27.783 1.00 78.50 86 GLN A C 1
ATOM 686 O O . GLN A 1 86 ? 7.596 3.508 -28.471 1.00 78.50 86 GLN A O 1
ATOM 691 N N . VAL A 1 87 ? 8.778 5.394 -28.128 1.00 76.69 87 VAL A N 1
ATOM 692 C CA . VAL A 1 87 ? 8.476 5.996 -29.428 1.00 76.69 87 VAL A CA 1
ATOM 693 C C . VAL A 1 87 ? 9.116 5.132 -30.515 1.00 76.69 87 VAL A C 1
ATOM 695 O O . VAL A 1 87 ? 10.310 4.839 -30.447 1.00 76.69 87 VAL A O 1
ATOM 698 N N . ASP A 1 88 ? 8.326 4.728 -31.509 1.00 74.06 88 ASP A N 1
ATOM 699 C CA . ASP A 1 88 ? 8.801 3.969 -32.668 1.00 74.06 88 ASP A CA 1
ATOM 700 C C . ASP A 1 88 ? 9.542 4.895 -33.644 1.00 74.06 88 ASP A C 1
ATOM 702 O O . ASP A 1 88 ? 9.063 5.219 -34.725 1.00 74.06 88 ASP A O 1
ATOM 706 N N . ASN A 1 89 ? 10.716 5.373 -33.228 1.00 77.56 89 ASN A N 1
ATOM 707 C CA . ASN A 1 89 ? 11.652 6.120 -34.065 1.00 77.56 89 ASN A CA 1
ATOM 708 C C . ASN A 1 89 ? 13.003 5.414 -34.329 1.00 77.56 89 ASN A C 1
ATOM 710 O O . ASN A 1 89 ? 13.964 6.119 -34.651 1.00 77.56 89 ASN A O 1
ATOM 714 N N . PRO A 1 90 ? 13.146 4.069 -34.248 1.00 69.69 90 PRO A N 1
ATOM 715 C CA . PRO A 1 90 ? 14.452 3.419 -34.392 1.00 69.69 90 PRO A CA 1
ATOM 716 C C . PRO A 1 90 ? 15.068 3.606 -35.789 1.00 69.69 90 PRO A C 1
ATOM 718 O O . PRO A 1 90 ? 16.259 3.355 -35.974 1.00 69.69 90 PRO A O 1
ATOM 721 N N . ARG A 1 91 ? 14.261 4.018 -36.779 1.00 70.56 91 ARG A N 1
ATOM 722 C CA . ARG A 1 91 ? 14.690 4.318 -38.154 1.00 70.56 91 ARG A CA 1
ATOM 723 C C . ARG A 1 91 ? 14.993 5.802 -38.388 1.00 70.56 91 ARG A C 1
ATOM 725 O O . ARG A 1 91 ? 15.738 6.096 -39.315 1.00 70.56 91 ARG A O 1
ATOM 732 N N . ASP A 1 92 ? 14.474 6.689 -37.540 1.00 68.75 92 ASP A N 1
ATOM 733 C CA . ASP A 1 92 ? 14.636 8.143 -37.668 1.00 68.75 92 ASP A CA 1
ATOM 734 C C . ASP A 1 92 ? 15.749 8.673 -36.760 1.00 68.75 92 ASP A C 1
ATOM 736 O O . ASP A 1 92 ? 16.504 9.559 -37.154 1.00 68.75 92 ASP A O 1
ATOM 740 N N . ARG A 1 93 ? 15.893 8.104 -35.553 1.00 69.50 93 ARG A N 1
ATOM 741 C CA . ARG A 1 93 ? 16.979 8.426 -34.625 1.00 69.50 93 ARG A CA 1
ATOM 742 C C . ARG A 1 93 ? 17.705 7.164 -34.197 1.00 69.50 93 ARG A C 1
ATOM 744 O O . ARG A 1 93 ? 17.114 6.260 -33.608 1.00 69.50 93 ARG A O 1
ATOM 751 N N . ARG A 1 94 ? 19.013 7.116 -34.449 1.00 71.19 94 ARG A N 1
ATOM 752 C CA . ARG A 1 94 ? 19.861 5.991 -34.039 1.00 71.19 94 ARG A CA 1
ATOM 753 C C . ARG A 1 94 ? 20.795 6.415 -32.916 1.00 71.19 94 ARG A C 1
ATOM 755 O O . ARG A 1 94 ? 21.528 7.392 -33.047 1.00 71.19 94 ARG A O 1
ATOM 762 N N . TRP A 1 95 ? 20.800 5.645 -31.830 1.00 71.75 95 TRP A N 1
ATOM 763 C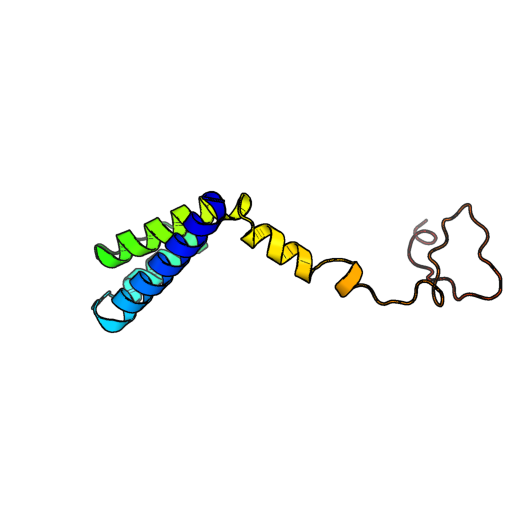 CA . TRP A 1 95 ? 21.856 5.732 -30.825 1.00 71.75 95 TRP A CA 1
ATOM 764 C C . TRP A 1 95 ? 23.118 5.079 -31.379 1.00 71.75 95 TRP A C 1
ATOM 766 O O . TRP A 1 95 ? 23.111 3.907 -31.764 1.00 71.75 95 TRP A O 1
ATOM 776 N N . VAL A 1 96 ? 24.191 5.859 -31.464 1.00 70.31 96 VAL A N 1
ATOM 777 C CA . VAL A 1 96 ? 25.488 5.429 -31.989 1.00 70.31 96 VAL A CA 1
ATOM 778 C C . VAL A 1 96 ? 26.485 5.468 -30.841 1.00 70.31 96 VAL A C 1
ATOM 780 O O . VAL A 1 96 ? 26.556 6.446 -30.105 1.00 70.31 96 VAL A O 1
ATOM 783 N N . ASN A 1 97 ? 27.211 4.370 -30.654 1.00 68.81 97 ASN A N 1
ATOM 784 C CA . ASN A 1 97 ? 28.234 4.255 -29.623 1.00 68.81 97 ASN A CA 1
ATOM 785 C C . ASN A 1 97 ? 29.554 4.912 -30.079 1.00 68.81 97 ASN A C 1
ATOM 787 O O . ASN A 1 97 ? 29.794 5.019 -31.282 1.00 68.81 97 ASN A O 1
ATOM 791 N N . PRO A 1 98 ? 30.444 5.304 -29.147 1.00 69.44 98 PRO A N 1
ATOM 792 C CA . PRO A 1 98 ? 31.683 6.031 -29.461 1.00 69.44 98 PRO A CA 1
ATOM 793 C C . PRO A 1 98 ? 32.634 5.349 -30.461 1.00 69.44 98 PRO A C 1
ATOM 795 O O . PRO A 1 98 ? 33.520 5.996 -31.008 1.00 69.44 98 PRO A O 1
ATOM 798 N N . TRP A 1 99 ? 32.481 4.044 -30.698 1.00 70.12 99 TRP A N 1
ATOM 799 C CA . TRP A 1 99 ? 33.348 3.243 -31.570 1.00 70.12 99 TRP A CA 1
ATOM 800 C C . TRP A 1 99 ? 32.684 2.798 -32.885 1.00 70.12 99 TRP A C 1
ATOM 802 O O . TRP A 1 99 ? 33.293 2.062 -33.662 1.00 70.12 99 TRP A O 1
ATOM 812 N N . GLY A 1 100 ? 31.442 3.211 -33.153 1.00 69.56 100 GLY A N 1
ATOM 813 C CA . GLY A 1 100 ? 30.709 2.881 -34.376 1.00 69.56 100 GLY A CA 1
ATOM 814 C C . GLY A 1 100 ? 30.541 4.089 -35.300 1.00 69.56 100 GLY A C 1
ATOM 815 O O . GLY A 1 100 ? 30.278 5.196 -34.843 1.00 69.56 100 GLY A O 1
ATOM 816 N N . LYS A 1 101 ? 30.633 3.888 -36.622 1.00 65.19 101 LYS A N 1
ATOM 817 C CA . LYS A 1 101 ? 30.240 4.916 -37.604 1.00 65.19 101 LYS A CA 1
ATOM 818 C C . LYS A 1 101 ? 28.720 4.927 -37.793 1.00 65.19 101 LYS A C 1
ATOM 820 O O . LYS A 1 101 ? 28.110 3.885 -38.048 1.00 65.19 101 LYS A O 1
ATOM 825 N N . ALA A 1 102 ? 28.120 6.110 -37.692 1.00 59.84 102 ALA A N 1
ATOM 826 C CA . ALA A 1 102 ? 26.730 6.340 -38.067 1.00 59.84 102 ALA A CA 1
ATOM 827 C C . ALA A 1 102 ? 26.578 6.323 -39.605 1.00 59.84 102 ALA A C 1
ATOM 829 O O . ALA A 1 102 ? 27.475 6.813 -40.293 1.00 59.84 102 ALA A O 1
ATOM 830 N N . PRO A 1 103 ? 25.486 5.772 -40.168 1.00 64.00 103 PRO A N 1
ATOM 831 C CA . PRO A 1 103 ? 25.151 5.973 -41.576 1.00 64.00 103 PRO A CA 1
ATOM 832 C C . PRO A 1 103 ? 24.737 7.437 -41.822 1.00 64.00 103 PRO A C 1
ATOM 834 O O . PRO A 1 103 ? 24.091 8.047 -40.976 1.00 64.00 103 PRO A O 1
ATOM 837 N N . GLU A 1 104 ? 25.111 7.991 -42.977 1.00 64.50 104 GLU A N 1
ATOM 838 C CA . GLU A 1 104 ? 24.992 9.424 -43.318 1.00 64.50 104 GLU A CA 1
ATOM 839 C C . GLU A 1 104 ? 23.543 9.950 -43.361 1.00 64.50 104 GLU A C 1
ATOM 841 O O . GLU A 1 104 ? 23.305 11.145 -43.227 1.00 64.50 104 GLU A O 1
ATOM 846 N N . ASN A 1 105 ? 22.559 9.062 -43.515 1.00 61.75 105 ASN A N 1
ATOM 847 C CA . ASN A 1 105 ? 21.158 9.401 -43.768 1.00 61.75 105 ASN A CA 1
ATOM 848 C C . ASN A 1 105 ? 20.241 9.384 -42.525 1.00 61.75 105 ASN A C 1
ATOM 850 O O . ASN A 1 105 ? 19.024 9.352 -42.698 1.00 61.75 105 ASN A O 1
ATOM 854 N N . ILE A 1 106 ? 20.781 9.343 -41.300 1.00 63.47 106 ILE A N 1
ATOM 855 C CA . ILE A 1 106 ? 19.992 9.248 -40.053 1.00 63.47 106 ILE A CA 1
ATOM 856 C C . ILE A 1 106 ? 20.447 10.310 -39.045 1.00 63.47 106 ILE A C 1
ATOM 858 O O . ILE A 1 106 ? 21.644 10.513 -38.846 1.00 63.47 106 ILE A O 1
ATOM 862 N N . GLU A 1 107 ? 19.492 10.955 -38.369 1.00 63.19 107 GLU A N 1
ATOM 863 C CA . GLU A 1 107 ? 19.767 11.939 -37.320 1.00 63.19 107 GLU A CA 1
ATOM 864 C C . GLU A 1 107 ? 20.371 11.244 -36.082 1.00 63.19 107 GLU A C 1
ATOM 866 O O . GLU A 1 107 ? 19.827 10.265 -35.553 1.00 63.19 107 GLU A O 1
ATOM 871 N N . ILE A 1 108 ? 21.530 11.721 -35.621 1.00 65.25 108 ILE A N 1
ATOM 872 C CA . ILE A 1 108 ? 22.233 11.128 -34.478 1.00 65.25 108 ILE A CA 1
ATOM 873 C C . ILE A 1 108 ? 21.626 11.681 -33.189 1.00 65.25 108 ILE A C 1
ATOM 875 O O . ILE A 1 108 ? 21.717 12.874 -32.911 1.00 65.25 108 ILE A O 1
ATOM 879 N N . ALA A 1 109 ? 21.033 10.807 -32.374 1.00 61.69 109 ALA A N 1
ATOM 880 C CA . ALA A 1 109 ? 20.596 11.165 -31.027 1.00 61.69 109 ALA A CA 1
ATOM 881 C C . ALA A 1 109 ? 21.833 11.280 -30.118 1.00 61.69 109 ALA A C 1
ATOM 883 O O . ALA A 1 109 ? 22.292 10.295 -29.540 1.00 61.69 109 ALA A O 1
ATOM 884 N N . SER A 1 110 ? 22.429 12.472 -30.078 1.00 60.31 110 SER A N 1
ATOM 885 C CA . SER A 1 110 ? 23.664 12.766 -29.350 1.00 60.31 110 SER A CA 1
ATOM 886 C C . SER A 1 110 ? 23.381 13.110 -27.888 1.00 60.31 110 SER A C 1
ATOM 888 O O . SER A 1 110 ? 23.191 14.277 -27.540 1.00 60.31 110 SER A O 1
ATOM 890 N N . ASN A 1 111 ? 23.383 12.114 -27.004 1.00 53.25 111 ASN A N 1
ATOM 891 C CA . ASN A 1 111 ? 23.290 12.373 -25.571 1.00 53.25 111 ASN A CA 1
ATOM 892 C C . ASN A 1 111 ? 24.294 11.504 -24.793 1.00 53.25 111 ASN A C 1
ATOM 894 O O . ASN A 1 111 ? 24.110 10.297 -24.683 1.00 53.25 111 ASN A O 1
ATOM 898 N N . MET A 1 112 ? 25.285 12.194 -24.202 1.00 48.38 112 MET A N 1
ATOM 899 C CA . MET A 1 112 ? 26.161 11.804 -23.078 1.00 48.38 112 MET A CA 1
ATOM 900 C C . MET A 1 112 ? 27.393 10.927 -23.386 1.00 48.38 112 MET A C 1
ATOM 902 O O . MET A 1 112 ? 27.337 9.711 -23.263 1.00 48.38 112 MET A O 1
ATOM 906 N N . THR A 1 113 ? 28.517 11.569 -23.748 1.00 45.03 113 THR A N 1
ATOM 907 C CA . THR A 1 113 ? 29.736 11.759 -22.911 1.00 45.03 113 THR A CA 1
ATOM 908 C C . THR A 1 113 ? 30.847 12.396 -23.762 1.00 45.03 113 THR A C 1
ATOM 910 O O . THR A 1 113 ? 31.703 11.680 -24.280 1.00 45.03 113 THR A O 1
ATOM 913 N N . GLN A 1 114 ? 30.839 13.721 -23.940 1.00 49.56 114 GLN A N 1
ATOM 914 C CA . GLN A 1 114 ? 32.039 14.456 -24.367 1.00 49.56 114 GLN A CA 1
ATOM 915 C C . GLN A 1 114 ? 31.898 15.969 -24.106 1.00 49.56 114 GLN A C 1
ATOM 917 O O . GLN A 1 114 ? 31.827 16.735 -25.051 1.00 49.56 114 GLN A O 1
ATOM 922 N N . ASP A 1 115 ? 31.763 16.381 -22.840 1.00 43.38 115 ASP A N 1
ATOM 923 C CA . ASP A 1 115 ? 32.183 17.721 -22.365 1.00 43.38 115 ASP A CA 1
ATOM 924 C C . ASP A 1 115 ? 31.931 17.855 -20.853 1.00 43.38 115 ASP A C 1
ATOM 926 O O . ASP A 1 115 ? 30.918 18.387 -20.430 1.00 43.38 115 ASP A O 1
ATOM 930 N N . GLU A 1 116 ? 32.821 17.292 -20.038 1.00 39.00 116 GLU A N 1
ATOM 931 C CA . GLU A 1 116 ? 33.114 17.723 -18.657 1.00 39.00 116 GLU A CA 1
ATOM 932 C C . GLU A 1 116 ? 34.535 17.185 -18.383 1.00 39.00 116 GLU A C 1
ATOM 934 O O . GLU A 1 116 ? 34.726 16.100 -17.824 1.00 39.00 116 GLU A O 1
ATOM 939 N N . GLY A 1 117 ? 35.526 17.899 -18.922 1.00 36.19 117 GLY A N 1
ATOM 940 C CA . GLY A 1 117 ? 36.964 17.691 -18.766 1.00 36.19 117 GLY A CA 1
ATOM 941 C C . GLY A 1 117 ? 37.700 18.952 -19.180 1.00 36.19 117 GLY A C 1
ATOM 942 O O . GLY A 1 117 ? 37.560 19.319 -20.365 1.00 36.19 117 GLY A O 1
#